Protein AF-A0A2C5YK12-F1 (afdb_monomer)

Structure (mmCIF, N/CA/C/O backbone):
data_AF-A0A2C5YK12-F1
#
_entry.id   AF-A0A2C5YK12-F1
#
loop_
_atom_site.group_PDB
_atom_site.id
_atom_site.type_symbol
_atom_site.label_atom_id
_atom_site.label_alt_id
_atom_site.label_comp_id
_atom_site.label_asym_id
_atom_site.label_entity_id
_atom_site.label_seq_id
_atom_site.pdbx_PDB_ins_code
_atom_site.Cartn_x
_atom_site.Cartn_y
_atom_site.Cartn_z
_atom_site.occupancy
_atom_site.B_iso_or_equiv
_atom_site.auth_seq_id
_atom_site.auth_comp_id
_atom_site.auth_asym_id
_atom_site.auth_atom_id
_atom_site.pdbx_PDB_model_num
ATOM 1 N N . MET A 1 1 ? -51.247 55.488 22.773 1.00 43.22 1 MET A N 1
ATOM 2 C CA . MET A 1 1 ? -51.078 56.564 21.770 1.00 43.22 1 MET A CA 1
ATOM 3 C C . MET A 1 1 ? -49.721 56.403 21.094 1.00 43.22 1 MET A C 1
ATOM 5 O O . MET A 1 1 ? -48.811 55.943 21.766 1.00 43.22 1 MET A O 1
ATOM 9 N N . ALA A 1 2 ? -49.633 56.819 19.821 1.00 44.84 2 ALA A N 1
ATOM 10 C CA . ALA A 1 2 ? -48.525 56.713 18.848 1.00 44.84 2 ALA A CA 1
ATOM 11 C C . ALA A 1 2 ? -48.514 55.387 18.037 1.00 44.84 2 ALA A C 1
ATOM 13 O O . ALA A 1 2 ? -48.235 54.339 18.596 1.00 44.84 2 ALA A O 1
ATOM 14 N N . SER A 1 3 ? -49.043 55.342 16.795 1.00 43.84 3 SER A N 1
ATOM 15 C CA . SER A 1 3 ? -48.523 55.904 15.511 1.00 43.84 3 SER A CA 1
ATOM 16 C C . SER A 1 3 ? -47.600 54.867 14.832 1.00 43.84 3 SER A C 1
ATOM 18 O O . SER A 1 3 ? -46.671 54.416 15.481 1.00 43.84 3 SER A O 1
ATOM 20 N N . ARG A 1 4 ? -47.755 54.382 13.587 1.00 50.97 4 ARG A N 1
ATOM 21 C CA . ARG A 1 4 ? -48.369 54.878 12.337 1.00 50.97 4 ARG A CA 1
ATOM 22 C C . ARG A 1 4 ? -48.597 53.703 11.354 1.00 50.97 4 ARG A C 1
ATOM 24 O O . ARG A 1 4 ? -47.887 52.704 11.408 1.00 50.97 4 ARG A O 1
ATOM 31 N N . ASN A 1 5 ? -49.539 53.889 10.427 1.00 52.22 5 ASN A N 1
ATOM 32 C CA . ASN A 1 5 ? -49.853 53.037 9.268 1.00 52.22 5 ASN A CA 1
ATOM 33 C C . ASN A 1 5 ? -48.687 52.889 8.276 1.00 52.22 5 ASN A C 1
ATOM 35 O O . ASN A 1 5 ? -48.066 53.902 7.961 1.00 52.22 5 ASN A O 1
ATOM 39 N N . VAL A 1 6 ? -48.518 51.709 7.656 1.00 55.62 6 VAL A N 1
ATOM 40 C CA . VAL A 1 6 ? -47.926 51.579 6.307 1.00 55.62 6 VAL A CA 1
ATOM 41 C C . VAL A 1 6 ? -48.605 50.448 5.519 1.00 55.62 6 VAL A C 1
ATOM 43 O O . VAL A 1 6 ? -48.819 49.344 6.013 1.00 55.62 6 VAL A O 1
ATOM 46 N N . SER A 1 7 ? -48.970 50.793 4.288 1.00 49.97 7 SER A N 1
ATOM 47 C CA . SER A 1 7 ? -49.790 50.078 3.314 1.00 49.97 7 SER A CA 1
ATOM 48 C C . SER A 1 7 ? -49.117 48.869 2.648 1.00 49.97 7 SER A C 1
ATOM 50 O O . SER A 1 7 ? -47.904 48.814 2.473 1.00 49.97 7 SER A O 1
ATOM 52 N N . LYS A 1 8 ? -49.955 47.929 2.189 1.00 47.56 8 LYS A N 1
ATOM 53 C CA . LYS A 1 8 ? -49.627 46.847 1.244 1.00 47.56 8 LYS A CA 1
ATOM 54 C C . LYS A 1 8 ? -49.265 47.405 -0.139 1.00 47.56 8 LYS A C 1
ATOM 56 O O . LYS A 1 8 ? -50.126 48.045 -0.730 1.00 47.56 8 LYS A O 1
ATOM 61 N N . THR A 1 9 ? -48.125 47.002 -0.711 1.00 54.22 9 THR A N 1
ATOM 62 C CA . THR A 1 9 ? -47.933 46.872 -2.174 1.00 54.22 9 THR A CA 1
ATOM 63 C C . THR A 1 9 ? -46.837 45.851 -2.541 1.00 54.22 9 THR A C 1
ATOM 65 O O . THR A 1 9 ? -45.666 46.059 -2.259 1.00 54.22 9 THR A O 1
ATOM 68 N N . LEU A 1 10 ? -47.274 44.766 -3.197 1.00 51.34 10 LEU A N 1
ATOM 69 C CA . LEU A 1 10 ? -46.747 44.147 -4.433 1.00 51.34 10 LEU A CA 1
ATOM 70 C C . LEU A 1 10 ? -45.294 43.599 -4.534 1.00 51.34 10 LEU A C 1
ATOM 72 O O . LEU A 1 10 ? -44.327 44.323 -4.719 1.00 51.34 10 LEU A O 1
ATOM 76 N N . ARG A 1 11 ? -45.225 42.254 -4.554 1.00 48.25 11 ARG A N 1
ATOM 77 C CA . ARG A 1 11 ? -44.498 41.336 -5.476 1.00 48.25 11 ARG A CA 1
ATOM 78 C C . ARG A 1 11 ? -43.393 41.902 -6.403 1.00 48.25 11 ARG A C 1
ATOM 80 O O . ARG A 1 11 ? -43.715 42.600 -7.356 1.00 48.25 11 ARG A O 1
ATOM 87 N N . ALA A 1 12 ? -42.170 41.359 -6.271 1.00 51.56 12 ALA A N 1
ATOM 88 C CA . ALA A 1 12 ? -41.334 40.787 -7.354 1.00 51.56 12 ALA A CA 1
ATOM 89 C C . ALA A 1 12 ? -40.064 40.099 -6.776 1.00 51.56 12 ALA A C 1
ATOM 91 O O . ALA A 1 12 ? -39.473 40.643 -5.843 1.00 51.56 12 ALA A O 1
ATOM 92 N N . PRO A 1 13 ? -39.608 38.933 -7.289 1.00 56.03 13 PRO A N 1
ATOM 93 C CA . PRO A 1 13 ? -38.337 38.333 -6.883 1.00 56.03 13 PRO A CA 1
ATOM 94 C C . PRO A 1 13 ? -37.159 38.897 -7.693 1.00 56.03 13 PRO A C 1
ATOM 96 O O . PRO A 1 13 ? -37.168 38.906 -8.923 1.00 56.03 13 PRO A O 1
ATOM 99 N N . LEU A 1 14 ? -36.112 39.323 -6.987 1.00 48.66 14 LEU A N 1
ATOM 100 C CA . LEU A 1 14 ? -34.830 39.747 -7.548 1.00 48.66 14 LEU A CA 1
ATOM 101 C C . LEU A 1 14 ? -33.996 38.492 -7.861 1.00 48.66 14 LEU A C 1
ATOM 103 O O . LEU A 1 14 ? -33.283 37.964 -7.009 1.00 48.66 14 LEU A O 1
ATOM 107 N N . ALA A 1 15 ? -34.134 37.967 -9.079 1.00 48.66 15 ALA A N 1
ATOM 108 C CA . ALA A 1 15 ? -33.292 36.887 -9.576 1.00 48.66 15 ALA A CA 1
ATOM 109 C C . ALA A 1 15 ? -31.905 37.442 -9.930 1.00 48.66 15 ALA A C 1
ATOM 111 O O . ALA A 1 15 ? -31.738 38.232 -10.859 1.00 48.66 15 ALA A O 1
ATOM 112 N N . ARG A 1 16 ? -30.901 37.018 -9.162 1.00 52.81 16 ARG A N 1
ATOM 113 C CA . ARG A 1 16 ? -29.483 37.280 -9.404 1.00 52.81 16 ARG A CA 1
ATOM 114 C C . ARG A 1 16 ? -29.069 36.564 -10.693 1.00 52.81 16 ARG A C 1
ATOM 116 O O . ARG A 1 16 ? -29.010 35.338 -10.727 1.00 52.81 16 ARG A O 1
ATOM 123 N N . GLN A 1 17 ? -28.831 37.329 -11.755 1.00 54.53 17 GLN A N 1
ATOM 124 C CA . GLN A 1 17 ? -28.374 36.825 -13.050 1.00 54.53 17 GLN A CA 1
ATOM 125 C C . GLN A 1 17 ? -27.029 36.096 -12.899 1.00 54.53 17 GLN A C 1
ATOM 127 O O . GLN A 1 17 ? -26.010 36.704 -12.578 1.00 54.53 17 GLN A O 1
ATOM 132 N N . LEU A 1 18 ? -27.036 34.784 -13.139 1.00 50.03 18 LEU A N 1
ATOM 133 C CA . LEU A 1 18 ? -25.837 33.982 -13.364 1.00 50.03 18 LEU A CA 1
ATOM 134 C C . LEU A 1 18 ? -25.450 34.123 -14.839 1.00 50.03 18 LEU A C 1
ATOM 136 O O . LEU A 1 18 ? -26.189 33.698 -15.724 1.00 50.03 18 LEU A O 1
ATOM 140 N N . ALA A 1 19 ? -24.303 34.741 -15.106 1.00 53.53 19 ALA A N 1
ATOM 141 C CA . ALA A 1 19 ? -23.729 34.805 -16.442 1.00 53.53 19 ALA A CA 1
ATOM 142 C C . ALA A 1 19 ? -23.231 33.412 -16.865 1.00 53.53 19 ALA A C 1
ATOM 144 O O . ALA A 1 19 ? -22.367 32.830 -16.212 1.00 53.53 19 ALA A O 1
ATOM 145 N N . SER A 1 20 ? -23.769 32.874 -17.959 1.00 60.22 20 SER A N 1
ATOM 146 C CA . SER A 1 20 ? -23.240 31.684 -18.639 1.00 60.22 20 SER A CA 1
ATOM 147 C C . SER A 1 20 ? -22.263 32.122 -19.741 1.00 60.22 20 SER A C 1
ATOM 149 O O . SER A 1 20 ? -22.567 33.087 -20.449 1.00 60.22 20 SER A O 1
ATOM 151 N N . PRO A 1 21 ? -21.110 31.457 -19.947 1.00 52.97 21 PRO A N 1
ATOM 152 C CA . PRO A 1 21 ? -20.238 31.785 -21.067 1.00 52.97 21 PRO A CA 1
ATOM 153 C C . PRO A 1 21 ? -20.897 31.401 -22.399 1.00 52.97 21 PRO A C 1
ATOM 155 O O . PRO A 1 21 ? -21.501 30.341 -22.560 1.00 52.97 21 PRO A O 1
ATOM 158 N N . ARG A 1 22 ? -20.782 32.320 -23.356 1.00 51.97 22 ARG A N 1
ATOM 159 C CA . ARG A 1 22 ? -21.379 32.283 -24.692 1.00 51.97 22 ARG A CA 1
ATOM 160 C C . ARG A 1 22 ? -20.739 31.171 -25.531 1.00 51.97 22 ARG A C 1
ATOM 162 O O . ARG A 1 22 ? -19.568 31.262 -25.889 1.00 51.97 22 ARG A O 1
ATOM 169 N N . VAL A 1 23 ? -21.515 30.146 -25.877 1.00 59.38 23 VAL A N 1
ATOM 170 C CA . VAL A 1 23 ? -21.134 29.125 -26.865 1.00 59.38 23 VAL A CA 1
ATOM 171 C C . VAL A 1 23 ? -21.017 29.802 -28.234 1.00 59.38 23 VAL A C 1
ATOM 173 O O . VAL A 1 23 ? -22.008 30.271 -28.792 1.00 59.38 23 VAL A O 1
ATOM 176 N N . GLN A 1 24 ? -19.801 29.896 -28.774 1.00 56.75 24 GLN A N 1
ATOM 177 C CA . GLN A 1 24 ? -19.580 30.338 -30.151 1.00 56.75 24 GLN A CA 1
ATOM 178 C C . GLN A 1 24 ? -20.059 29.241 -31.110 1.00 56.75 24 GLN A C 1
ATOM 180 O O . GLN A 1 24 ? -19.365 28.251 -31.335 1.00 56.75 24 GLN A O 1
ATOM 185 N N . GLN A 1 25 ? -21.242 29.420 -31.700 1.00 54.22 25 GLN A N 1
ATOM 186 C CA . GLN A 1 25 ? -21.649 28.662 -32.881 1.00 54.22 25 GLN A CA 1
ATOM 187 C C . GLN A 1 25 ? -20.740 29.061 -34.049 1.00 54.22 25 GLN A C 1
ATOM 189 O O . GLN A 1 25 ? -20.899 30.127 -34.643 1.00 54.22 25 GLN A O 1
ATOM 194 N N . ARG A 1 26 ? -19.751 28.220 -34.366 1.00 58.06 26 ARG A N 1
ATOM 195 C CA . ARG A 1 26 ? -18.984 28.344 -35.606 1.00 58.06 26 ARG A CA 1
ATOM 196 C C . ARG A 1 26 ? -19.870 27.886 -36.760 1.00 58.06 26 ARG A C 1
ATOM 198 O O . ARG A 1 26 ? -20.178 26.705 -36.889 1.00 58.06 26 ARG A O 1
ATOM 205 N N . SER A 1 27 ? -20.307 28.845 -37.564 1.00 55.78 27 SER A N 1
ATOM 206 C CA . SER A 1 27 ? -21.020 28.629 -38.815 1.00 55.78 27 SER A CA 1
ATOM 207 C C . SER A 1 27 ? -20.163 27.803 -39.779 1.00 55.78 27 SER A C 1
ATOM 209 O O . SER A 1 27 ? -19.049 28.185 -40.135 1.00 55.78 27 SER A O 1
ATOM 211 N N . TYR A 1 28 ? -20.694 26.665 -40.225 1.00 59.81 28 TYR A N 1
ATOM 212 C CA . TYR A 1 28 ? -20.162 25.938 -41.375 1.00 59.81 28 TYR A CA 1
ATOM 213 C C . TYR A 1 28 ? -20.552 26.703 -42.646 1.00 59.81 28 TYR A C 1
ATOM 215 O O . TYR A 1 28 ? -21.605 26.464 -43.229 1.00 59.81 28 TYR A O 1
ATOM 223 N N . MET A 1 29 ? -19.721 27.659 -43.062 1.00 52.00 29 MET A N 1
ATOM 224 C CA . MET A 1 29 ? -19.796 28.231 -44.407 1.00 52.00 29 MET A CA 1
ATOM 225 C C . MET A 1 29 ? -18.939 27.382 -45.341 1.00 52.00 29 MET A C 1
ATOM 227 O O . MET A 1 29 ? -17.716 27.320 -45.224 1.00 52.00 29 MET A O 1
ATOM 231 N N . ALA A 1 30 ? -19.618 26.683 -46.245 1.00 57.28 30 ALA A N 1
ATOM 232 C CA . ALA A 1 30 ? -19.023 25.898 -47.309 1.00 57.28 30 ALA A CA 1
ATOM 233 C C . ALA A 1 30 ? -18.309 26.812 -48.320 1.00 57.28 30 ALA A C 1
ATOM 235 O O . ALA A 1 30 ? -18.962 27.521 -49.080 1.00 57.28 30 ALA A O 1
ATOM 236 N N . CYS A 1 31 ? -16.980 26.738 -48.396 1.00 58.44 31 CYS A N 1
ATOM 237 C CA . CYS A 1 31 ? -16.236 27.218 -49.561 1.00 58.44 31 CYS A CA 1
ATOM 238 C C . CYS A 1 31 ? -16.043 26.058 -50.542 1.00 58.44 31 CYS A C 1
ATOM 240 O O . CYS A 1 31 ? -1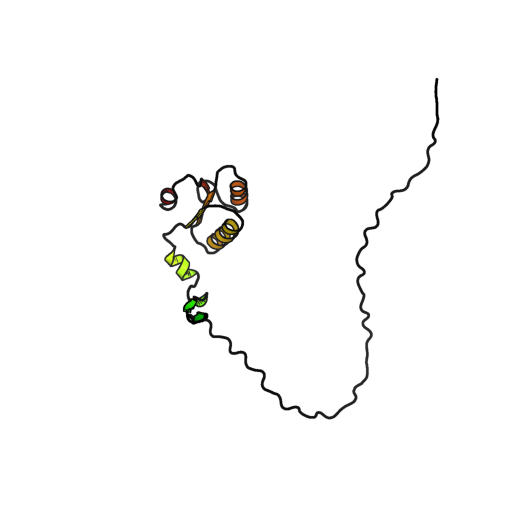5.062 25.318 -50.485 1.00 58.44 31 CYS A O 1
ATOM 242 N N . ARG A 1 32 ? -17.017 25.897 -51.445 1.00 55.12 32 ARG A N 1
ATOM 243 C CA . ARG A 1 32 ? -16.834 25.187 -52.716 1.00 55.12 32 ARG A CA 1
ATOM 244 C C . ARG A 1 32 ? -16.076 26.112 -53.677 1.00 55.12 32 ARG A C 1
ATOM 246 O O . ARG A 1 32 ? -16.412 27.284 -53.781 1.00 55.12 32 ARG A O 1
ATOM 253 N N . ASN A 1 33 ? -15.137 25.522 -54.415 1.00 54.47 33 ASN A N 1
ATOM 254 C CA . ASN A 1 33 ? -14.440 26.036 -55.604 1.00 54.47 33 ASN A CA 1
ATOM 255 C C . ASN A 1 33 ? -13.212 26.937 -55.396 1.00 54.47 33 ASN A C 1
ATOM 257 O O . ASN A 1 33 ? -13.295 28.157 -55.466 1.00 54.47 33 ASN A O 1
ATOM 261 N N . ALA A 1 34 ? -12.040 26.296 -55.340 1.00 54.53 34 ALA A N 1
ATOM 262 C CA . ALA A 1 34 ? -10.832 26.787 -56.009 1.00 54.53 34 ALA A CA 1
ATOM 263 C C . ALA A 1 34 ? -9.855 25.624 -56.277 1.00 54.53 34 ALA A C 1
ATOM 265 O O . ALA A 1 34 ? -8.788 25.531 -55.678 1.00 54.53 34 ALA A O 1
ATOM 266 N N . LEU A 1 35 ? -10.217 24.715 -57.189 1.00 54.91 35 LEU A N 1
ATOM 267 C CA . LEU A 1 35 ? -9.230 23.848 -57.835 1.00 54.91 35 LEU A CA 1
ATOM 268 C C . LEU A 1 35 ? -8.498 24.679 -58.897 1.00 54.91 35 LEU A C 1
ATOM 270 O O . LEU A 1 35 ? -8.941 24.769 -60.039 1.00 54.91 35 LEU A O 1
ATOM 274 N N . ARG A 1 36 ? -7.380 25.309 -58.524 1.00 48.38 36 ARG A N 1
ATOM 275 C CA . ARG A 1 36 ? -6.339 25.684 -59.489 1.00 48.38 36 ARG A CA 1
ATOM 276 C C . ARG A 1 36 ? -5.255 24.620 -59.420 1.00 48.38 36 ARG A C 1
ATOM 278 O O . ARG A 1 36 ? -4.539 24.523 -58.430 1.00 48.38 36 ARG A O 1
ATOM 285 N N . ALA A 1 37 ? -5.178 23.813 -60.472 1.00 55.44 37 ALA A N 1
ATOM 286 C CA . ALA A 1 37 ? -4.104 22.860 -60.679 1.00 55.44 37 ALA A CA 1
ATOM 287 C C . ALA A 1 37 ? -2.773 23.618 -60.798 1.00 55.44 37 ALA A C 1
ATOM 289 O O . ALA A 1 37 ? -2.498 24.247 -61.817 1.00 55.44 37 ALA A O 1
ATOM 290 N N . THR A 1 38 ? -1.953 23.572 -59.751 1.00 50.38 38 THR A N 1
ATOM 291 C CA . THR A 1 38 ? -0.525 23.874 -59.855 1.00 50.38 38 THR A CA 1
ATOM 292 C C . THR A 1 38 ? 0.216 22.550 -59.897 1.00 50.38 38 THR A C 1
ATOM 294 O O . THR A 1 38 ? 0.061 21.724 -58.997 1.00 50.38 38 THR A O 1
ATOM 297 N N . ALA A 1 39 ? 0.970 22.343 -60.974 1.00 53.62 39 ALA A N 1
ATOM 298 C CA . ALA A 1 39 ? 1.764 21.153 -61.226 1.00 53.62 39 ALA A CA 1
ATOM 299 C C . ALA A 1 39 ? 2.593 20.750 -59.994 1.00 53.62 39 ALA A C 1
ATOM 301 O O . ALA A 1 39 ? 3.247 21.581 -59.362 1.00 53.62 39 ALA A O 1
ATOM 302 N N . ALA A 1 40 ? 2.540 19.464 -59.653 1.00 52.38 40 ALA A N 1
ATOM 303 C CA . ALA A 1 40 ? 3.279 18.882 -58.547 1.00 52.38 40 ALA A CA 1
ATOM 304 C C . ALA A 1 40 ? 4.787 18.927 -58.836 1.00 52.38 40 ALA A C 1
ATOM 306 O O . ALA A 1 40 ? 5.311 18.107 -59.585 1.00 52.38 40 ALA A O 1
ATOM 307 N N . VAL A 1 41 ? 5.500 19.864 -58.212 1.00 55.06 41 VAL A N 1
ATOM 308 C CA . VAL A 1 41 ? 6.946 19.727 -58.014 1.00 55.06 41 VAL A CA 1
ATOM 309 C C . VAL A 1 41 ? 7.136 18.779 -56.835 1.00 55.06 41 VAL A C 1
ATOM 311 O O . VAL A 1 41 ? 6.852 19.129 -55.687 1.00 55.06 41 VAL A O 1
ATOM 314 N N . ALA A 1 42 ? 7.568 17.554 -57.130 1.00 59.88 42 ALA A N 1
ATOM 315 C CA . ALA A 1 42 ? 7.934 16.568 -56.126 1.00 59.88 42 ALA A CA 1
ATOM 316 C C . ALA A 1 42 ? 9.064 17.130 -55.248 1.00 59.88 42 ALA A C 1
ATOM 318 O O . ALA A 1 42 ? 10.177 17.371 -55.713 1.00 59.88 42 ALA A O 1
ATOM 319 N N . ARG A 1 43 ? 8.768 17.365 -53.968 1.00 60.31 43 ARG A N 1
ATOM 320 C CA . ARG A 1 43 ? 9.791 17.648 -52.957 1.00 60.31 43 ARG A CA 1
ATOM 321 C C . ARG A 1 43 ? 10.445 16.324 -52.553 1.00 60.31 43 ARG A C 1
ATOM 323 O O . ARG A 1 43 ? 9.705 15.362 -52.338 1.00 60.31 43 ARG A O 1
ATOM 330 N N . PRO A 1 44 ? 11.780 16.245 -52.417 1.00 54.94 44 PRO A N 1
ATOM 331 C CA . PRO A 1 44 ? 12.412 15.044 -51.893 1.00 54.94 44 PRO A CA 1
ATOM 332 C C . PRO A 1 44 ? 11.903 14.818 -50.467 1.00 54.94 44 PRO A C 1
ATOM 334 O O . PRO A 1 44 ? 12.025 15.687 -49.602 1.00 54.94 44 PRO A O 1
ATOM 337 N N . ALA A 1 45 ? 11.265 13.670 -50.244 1.00 62.56 45 ALA A N 1
ATOM 338 C CA . ALA A 1 45 ? 10.820 13.260 -48.926 1.00 62.56 45 ALA A CA 1
ATOM 339 C C . ALA A 1 45 ? 12.060 13.001 -48.065 1.00 62.56 45 ALA A C 1
ATOM 341 O O . ALA A 1 45 ? 12.797 12.043 -48.292 1.00 62.56 45 ALA A O 1
ATOM 342 N N . VAL A 1 46 ? 12.306 13.871 -47.088 1.00 63.56 46 VAL A N 1
ATOM 343 C CA . VAL A 1 46 ? 13.273 13.589 -46.026 1.00 63.56 46 VAL A CA 1
ATOM 344 C C . VAL A 1 46 ? 12.685 12.423 -45.225 1.00 63.56 46 VAL A C 1
ATOM 346 O O . VAL A 1 46 ? 11.543 12.550 -44.771 1.00 63.56 46 VAL A O 1
ATOM 349 N N . PRO A 1 47 ? 13.376 11.279 -45.075 1.00 65.38 47 PRO A N 1
ATOM 350 C CA . PRO A 1 47 ? 12.852 10.200 -44.255 1.00 65.38 47 PRO A CA 1
ATOM 351 C C . PRO A 1 47 ? 12.681 10.739 -42.835 1.00 65.38 47 PRO A C 1
ATOM 353 O O . PRO A 1 47 ? 13.637 11.222 -42.226 1.00 65.38 47 PRO A O 1
ATOM 356 N N . ALA A 1 48 ? 11.448 10.701 -42.323 1.00 64.12 48 ALA A N 1
ATOM 357 C CA . ALA A 1 48 ? 11.201 10.982 -40.918 1.00 64.12 48 ALA A CA 1
ATOM 358 C C . ALA A 1 48 ? 12.115 10.062 -40.094 1.00 64.12 48 ALA A C 1
ATOM 360 O O . ALA A 1 48 ? 12.215 8.874 -40.427 1.00 64.12 48 ALA A O 1
ATOM 361 N N . PRO A 1 49 ? 12.806 10.564 -39.054 1.00 60.81 49 PRO A N 1
ATOM 362 C CA . PRO A 1 49 ? 13.602 9.697 -38.209 1.00 60.81 49 PRO A CA 1
ATOM 363 C C . PRO A 1 49 ? 12.659 8.645 -37.635 1.00 60.81 49 PRO A C 1
ATOM 365 O O . PRO A 1 49 ? 11.726 8.968 -36.897 1.00 60.81 49 PRO A O 1
ATOM 368 N N . VAL A 1 50 ? 12.882 7.387 -38.018 1.00 58.78 50 VAL A N 1
ATOM 369 C CA . VAL A 1 50 ? 12.250 6.238 -37.382 1.00 58.78 50 VAL A CA 1
ATOM 370 C C . VAL A 1 50 ? 12.624 6.356 -35.916 1.00 58.78 50 VAL A C 1
ATOM 372 O O . VAL A 1 50 ? 13.786 6.160 -35.551 1.00 58.78 50 VAL A O 1
ATOM 375 N N . GLN A 1 51 ? 11.668 6.767 -35.084 1.00 60.06 51 GLN A N 1
ATOM 376 C CA . GLN A 1 51 ? 11.848 6.750 -33.645 1.00 60.06 51 GLN A CA 1
ATOM 377 C C . GLN A 1 51 ? 12.100 5.289 -33.294 1.00 60.06 51 GLN A C 1
ATOM 379 O O . GLN A 1 51 ? 11.175 4.479 -33.305 1.00 60.06 51 GLN A O 1
ATOM 384 N N . LYS A 1 52 ? 13.373 4.930 -33.084 1.00 55.47 52 LYS A N 1
ATOM 385 C CA . LYS A 1 52 ? 13.746 3.614 -32.580 1.00 55.47 52 LYS A CA 1
ATOM 386 C C . LYS A 1 52 ? 12.945 3.438 -31.304 1.00 55.47 52 LYS A C 1
ATOM 388 O O . LYS A 1 52 ? 13.190 4.153 -30.331 1.00 55.47 52 LYS A O 1
ATOM 393 N N . LEU A 1 53 ? 11.960 2.544 -31.344 1.00 62.69 53 LEU A N 1
ATOM 394 C CA . LEU A 1 53 ? 11.232 2.113 -30.168 1.00 62.69 53 LEU A CA 1
ATOM 395 C C . LEU A 1 53 ? 12.305 1.591 -29.218 1.00 62.69 53 LEU A C 1
ATOM 397 O O . LEU A 1 53 ? 12.898 0.546 -29.469 1.00 62.69 53 LEU A O 1
ATOM 401 N N . GLN A 1 54 ? 12.662 2.406 -28.228 1.00 60.47 54 GLN A N 1
ATOM 402 C CA . GLN A 1 54 ? 13.708 2.086 -27.273 1.00 60.47 54 GLN A CA 1
ATOM 403 C C . GLN A 1 54 ? 13.354 0.730 -26.674 1.00 60.47 54 GLN A C 1
ATOM 405 O O . GLN A 1 54 ? 12.337 0.623 -25.990 1.00 60.47 54 GLN A O 1
ATOM 410 N N . THR A 1 55 ? 14.145 -0.302 -26.972 1.00 49.97 55 THR A N 1
ATOM 411 C CA . THR A 1 55 ? 13.925 -1.630 -26.408 1.00 49.97 55 THR A CA 1
ATOM 412 C C . THR A 1 55 ? 14.005 -1.479 -24.897 1.00 49.97 55 THR A C 1
ATOM 414 O O . THR A 1 55 ? 14.960 -0.908 -24.365 1.00 49.97 55 THR A O 1
ATOM 417 N N . ARG A 1 56 ? 12.900 -1.841 -24.262 1.00 47.22 56 ARG A N 1
ATOM 418 C CA . ARG A 1 56 ? 12.569 -1.632 -22.862 1.00 47.22 56 ARG A CA 1
ATOM 419 C C . ARG A 1 56 ? 13.133 -2.803 -22.065 1.00 47.22 56 ARG A C 1
ATOM 421 O O . ARG A 1 56 ? 12.609 -3.906 -22.165 1.00 47.22 56 ARG A O 1
ATOM 428 N N . GLY A 1 57 ? 14.269 -2.599 -21.420 1.00 58.62 57 GLY A N 1
ATOM 429 C CA . GLY A 1 57 ? 15.018 -3.619 -20.691 1.00 58.62 57 GLY A CA 1
ATOM 430 C C . GLY A 1 57 ? 16.108 -2.959 -19.857 1.00 58.62 57 GLY A C 1
ATOM 431 O O . GLY A 1 57 ? 16.464 -1.816 -20.147 1.00 58.62 57 GLY A O 1
ATOM 432 N N . LEU A 1 58 ? 16.597 -3.676 -18.839 1.00 53.09 58 LEU A N 1
ATOM 433 C CA . LEU A 1 58 ? 17.546 -3.206 -17.825 1.00 53.09 58 LEU A CA 1
ATOM 434 C C . LEU A 1 58 ? 18.655 -2.326 -18.424 1.00 53.09 58 LEU A C 1
ATOM 436 O O . LEU A 1 58 ? 19.565 -2.804 -19.106 1.00 53.09 58 LEU A O 1
ATOM 440 N N . LYS A 1 59 ? 18.556 -1.018 -18.195 1.00 65.19 59 LYS A N 1
ATOM 441 C CA . LYS A 1 59 ? 19.543 -0.041 -18.652 1.00 65.19 59 LYS A CA 1
ATOM 442 C C . LYS A 1 59 ? 20.256 0.473 -17.425 1.00 65.19 59 LYS A C 1
ATOM 444 O O . LYS A 1 59 ? 19.662 1.172 -16.610 1.00 65.19 59 LYS A O 1
ATOM 449 N N . THR A 1 60 ? 21.535 0.143 -17.321 1.00 66.88 60 THR A N 1
ATOM 450 C CA . THR A 1 60 ? 22.440 0.886 -16.457 1.00 66.88 60 THR A CA 1
ATOM 451 C C . THR A 1 60 ? 22.596 2.273 -17.081 1.00 66.88 60 THR A C 1
ATOM 453 O O . THR A 1 60 ? 23.286 2.429 -18.094 1.00 66.88 60 THR A O 1
ATOM 456 N N . ILE A 1 61 ? 21.861 3.257 -16.567 1.00 76.69 61 ILE A N 1
ATOM 457 C CA . ILE A 1 61 ? 21.896 4.633 -17.070 1.00 76.69 61 ILE A CA 1
ATOM 458 C C . ILE A 1 61 ? 22.984 5.372 -16.298 1.00 76.69 61 ILE A C 1
ATOM 460 O O . ILE A 1 61 ? 23.067 5.274 -15.078 1.00 76.69 61 ILE A O 1
ATOM 464 N N . ASP A 1 62 ? 23.841 6.082 -17.025 1.00 76.31 62 ASP A N 1
ATOM 465 C CA . ASP A 1 62 ? 24.875 6.918 -16.427 1.00 76.31 62 ASP A CA 1
ATOM 466 C C . ASP A 1 62 ? 24.325 8.337 -16.228 1.00 76.31 62 ASP A C 1
ATOM 468 O O . ASP A 1 62 ? 24.077 9.065 -17.197 1.00 76.31 62 ASP A O 1
A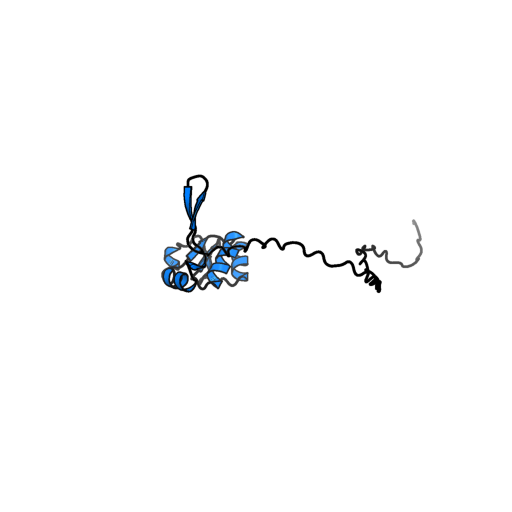TOM 472 N N . PHE A 1 63 ? 24.103 8.721 -14.972 1.00 75.56 63 PHE A N 1
ATOM 473 C CA . PHE A 1 63 ? 23.754 10.084 -14.594 1.00 75.56 63 PHE A CA 1
ATOM 474 C C . PHE A 1 63 ? 25.011 10.793 -14.090 1.00 75.56 63 PHE A C 1
ATOM 476 O O . PHE A 1 63 ? 25.410 10.655 -12.936 1.00 75.56 63 PHE A O 1
ATOM 483 N N . ALA A 1 64 ? 25.636 11.577 -14.973 1.00 76.44 64 ALA A N 1
ATOM 484 C CA . ALA A 1 64 ? 26.781 12.432 -14.646 1.00 76.44 64 ALA A CA 1
ATOM 485 C C . ALA A 1 64 ? 27.981 11.698 -13.994 1.00 76.44 64 ALA A C 1
ATOM 487 O O . ALA A 1 64 ? 28.680 12.272 -13.161 1.00 76.44 64 ALA A O 1
ATOM 488 N N . GLY A 1 65 ? 28.244 10.449 -14.394 1.00 78.06 65 GLY A N 1
ATOM 489 C CA . GLY A 1 65 ? 29.357 9.616 -13.928 1.00 78.06 65 GLY A CA 1
ATOM 490 C C . GLY A 1 65 ? 28.956 8.521 -12.934 1.00 78.06 65 GLY A C 1
ATOM 491 O O . GLY A 1 65 ? 29.810 7.716 -12.555 1.00 78.06 65 GLY A O 1
ATOM 492 N N . VAL A 1 66 ? 27.688 8.468 -12.507 1.00 73.88 66 VAL A N 1
ATOM 493 C CA . VAL A 1 66 ? 27.153 7.420 -11.628 1.00 73.88 66 VAL A CA 1
ATOM 494 C C . VAL A 1 66 ? 26.259 6.487 -12.435 1.00 73.88 66 VAL A C 1
ATOM 496 O O . VAL A 1 66 ? 25.238 6.891 -12.986 1.00 73.88 66 VAL A O 1
ATOM 499 N N . LYS A 1 67 ? 26.656 5.215 -12.486 1.00 80.81 67 LYS A N 1
ATOM 500 C CA . LYS A 1 67 ? 25.900 4.140 -13.127 1.00 80.81 67 LYS A CA 1
ATOM 501 C C . LYS A 1 67 ? 24.804 3.650 -12.186 1.00 80.81 67 LYS A C 1
ATOM 503 O O . LYS A 1 67 ? 25.112 3.091 -11.136 1.00 80.81 67 LYS A O 1
ATOM 508 N N . GLU A 1 68 ? 23.551 3.847 -12.576 1.00 78.81 68 GLU A N 1
ATOM 509 C CA . GLU A 1 68 ? 22.375 3.389 -11.836 1.00 78.81 68 GLU A CA 1
ATOM 510 C C . GLU A 1 68 ? 21.667 2.265 -12.587 1.00 78.81 68 GLU A C 1
ATOM 512 O O . GLU A 1 68 ? 21.418 2.373 -13.789 1.00 78.81 68 GLU A O 1
ATOM 517 N N . ASP A 1 69 ? 21.305 1.201 -11.874 1.00 80.56 69 ASP A N 1
ATOM 518 C CA . ASP A 1 69 ? 20.542 0.092 -12.441 1.00 80.56 69 ASP A CA 1
ATOM 519 C C . ASP A 1 69 ? 19.045 0.410 -12.417 1.00 80.56 69 ASP A C 1
ATOM 521 O O . ASP A 1 69 ? 18.408 0.451 -11.360 1.00 80.56 69 ASP A O 1
ATOM 525 N N . VAL A 1 70 ? 18.469 0.631 -13.600 1.00 80.25 70 VAL A N 1
ATOM 526 C CA . VAL A 1 70 ? 17.041 0.918 -13.756 1.00 80.25 70 VAL A CA 1
ATOM 527 C C . VAL A 1 70 ? 16.302 -0.351 -14.162 1.00 80.25 70 VAL A C 1
ATOM 529 O O . VAL A 1 70 ? 16.459 -0.843 -15.280 1.00 80.25 70 VAL A O 1
ATOM 532 N N . TYR A 1 71 ? 15.464 -0.847 -13.253 1.00 77.94 71 TYR A N 1
ATOM 533 C CA . TYR A 1 71 ? 14.561 -1.970 -13.498 1.00 77.94 71 TYR A CA 1
ATOM 534 C C . TYR A 1 71 ? 13.295 -1.502 -14.202 1.00 77.94 71 TYR A C 1
ATOM 536 O O . TYR A 1 71 ? 12.614 -0.575 -13.752 1.00 77.94 71 TYR A O 1
ATOM 544 N N . GLU A 1 72 ? 12.946 -2.170 -15.293 1.00 80.56 72 GLU A N 1
ATOM 545 C CA . GLU A 1 72 ? 11.699 -1.915 -15.988 1.00 80.56 72 GLU A CA 1
ATOM 546 C C . GLU A 1 72 ? 10.596 -2.863 -15.511 1.00 80.56 72 GLU A C 1
ATOM 548 O O . GLU A 1 72 ? 10.835 -3.931 -14.946 1.00 80.56 72 GLU A O 1
ATOM 553 N N . ARG A 1 73 ? 9.339 -2.504 -15.794 1.00 79.19 73 ARG A N 1
ATOM 554 C CA . ARG A 1 73 ? 8.183 -3.361 -15.476 1.00 79.19 73 ARG A CA 1
ATOM 555 C C . ARG A 1 73 ? 8.287 -4.750 -16.125 1.00 79.19 73 ARG A C 1
ATOM 557 O O . ARG A 1 73 ? 7.720 -5.701 -15.603 1.00 79.19 73 ARG A O 1
ATOM 564 N N . ALA A 1 74 ? 8.991 -4.864 -17.253 1.00 79.19 74 ALA A N 1
ATOM 565 C CA . ALA A 1 74 ? 9.202 -6.137 -17.937 1.00 79.19 74 ALA A CA 1
ATOM 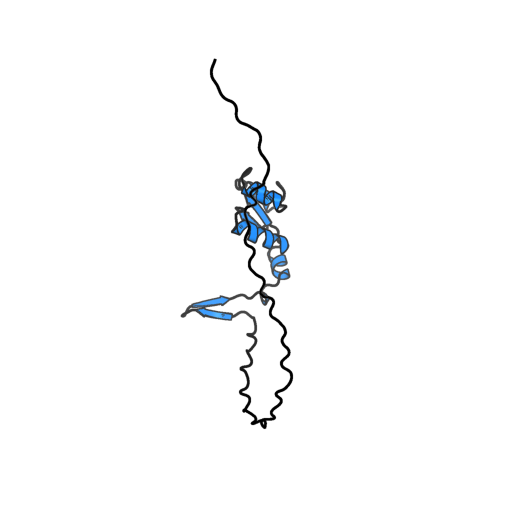566 C C . ALA A 1 74 ? 10.086 -7.111 -17.134 1.00 79.19 74 ALA A C 1
ATOM 568 O O . ALA A 1 74 ? 9.886 -8.318 -17.229 1.00 79.19 74 ALA A O 1
ATOM 569 N N . ASP A 1 75 ? 11.011 -6.604 -16.312 1.00 79.06 75 ASP A N 1
ATOM 570 C CA . ASP A 1 75 ? 11.949 -7.428 -15.536 1.00 79.06 75 ASP A CA 1
ATOM 571 C C . ASP A 1 75 ? 11.291 -8.035 -14.275 1.00 79.06 75 ASP A C 1
ATOM 573 O O . ASP A 1 75 ? 11.743 -9.055 -13.736 1.00 79.06 75 ASP A O 1
ATOM 577 N N . TRP A 1 76 ? 10.196 -7.417 -13.815 1.00 81.31 76 TRP A N 1
ATOM 578 C CA . TRP A 1 76 ? 9.421 -7.802 -12.631 1.00 81.31 76 TRP A CA 1
ATOM 579 C C . TRP A 1 76 ? 7.922 -7.912 -12.945 1.00 81.31 76 TRP A C 1
ATOM 581 O O . TRP A 1 76 ? 7.142 -7.019 -12.598 1.00 81.31 76 TRP A O 1
ATOM 591 N N . PRO A 1 77 ? 7.489 -9.012 -13.589 1.00 86.00 77 PRO A N 1
ATOM 592 C CA . PRO A 1 77 ? 6.071 -9.274 -13.794 1.00 86.00 77 PRO A CA 1
ATOM 593 C C . PRO A 1 77 ? 5.358 -9.527 -12.457 1.00 86.00 77 PRO A C 1
ATOM 595 O O . PRO A 1 77 ? 5.963 -9.982 -11.484 1.00 86.00 77 PRO A O 1
ATOM 598 N N . GLN A 1 78 ? 4.047 -9.273 -12.428 1.00 84.50 78 GLN A N 1
ATOM 599 C CA . GLN A 1 78 ? 3.212 -9.423 -11.229 1.00 84.50 78 GLN A CA 1
ATOM 600 C C . GLN A 1 78 ? 3.315 -10.826 -10.610 1.00 84.50 78 GLN A C 1
ATOM 602 O O . GLN A 1 78 ? 3.417 -10.951 -9.396 1.00 84.50 78 GLN A O 1
ATOM 607 N N . GLU A 1 79 ? 3.360 -11.873 -11.433 1.00 86.81 79 GLU A N 1
ATOM 608 C CA . GLU A 1 79 ? 3.463 -13.267 -10.979 1.00 86.81 79 GLU A CA 1
ATOM 609 C C . GLU A 1 79 ? 4.730 -13.520 -10.153 1.00 86.81 79 GLU A C 1
ATOM 611 O O . GLU A 1 79 ? 4.679 -14.160 -9.106 1.00 86.81 79 GLU A O 1
ATOM 616 N N . LYS A 1 80 ? 5.861 -12.944 -10.578 1.00 87.56 80 LYS A N 1
ATOM 617 C CA . LYS A 1 80 ? 7.135 -13.049 -9.860 1.00 87.56 80 LYS A CA 1
ATOM 618 C C . LYS A 1 80 ? 7.087 -12.310 -8.523 1.00 87.56 80 LYS A C 1
ATOM 620 O O . LYS A 1 80 ? 7.668 -12.781 -7.553 1.00 87.56 80 LYS A O 1
ATOM 625 N N . LEU A 1 81 ? 6.397 -11.169 -8.459 1.00 86.50 81 LEU A N 1
ATOM 626 C CA . LEU A 1 81 ? 6.207 -10.427 -7.208 1.00 86.50 81 LEU A CA 1
ATOM 627 C C . LEU A 1 81 ? 5.336 -11.208 -6.225 1.00 86.50 81 LEU A C 1
ATOM 629 O O . LEU A 1 81 ? 5.675 -11.297 -5.049 1.00 86.50 81 LEU A O 1
ATOM 633 N N . LEU A 1 82 ? 4.245 -11.799 -6.708 1.00 86.94 82 LEU A N 1
ATOM 634 C CA . LEU A 1 82 ? 3.373 -12.631 -5.886 1.00 86.94 82 LEU A CA 1
ATOM 635 C C . LEU A 1 82 ? 4.113 -13.854 -5.345 1.00 86.94 82 LEU A C 1
ATOM 637 O O . LEU A 1 82 ? 4.002 -14.139 -4.159 1.00 86.94 82 LEU A O 1
ATOM 641 N N . ASP A 1 83 ? 4.913 -14.534 -6.169 1.00 88.44 83 ASP A N 1
ATOM 642 C CA . ASP A 1 83 ? 5.704 -15.680 -5.710 1.00 88.44 83 ASP A CA 1
ATOM 643 C C . ASP A 1 83 ? 6.791 -15.279 -4.699 1.00 88.44 83 ASP A C 1
ATOM 645 O O . ASP A 1 83 ? 7.035 -15.999 -3.730 1.00 88.44 83 ASP A O 1
ATOM 649 N N . TYR A 1 84 ? 7.400 -14.104 -4.883 1.00 87.38 84 TYR A N 1
ATOM 650 C CA . TYR A 1 84 ? 8.423 -13.586 -3.977 1.00 87.38 84 TYR A CA 1
ATOM 651 C C . TYR A 1 84 ? 7.850 -13.208 -2.603 1.00 87.38 84 TYR A C 1
ATOM 653 O O . TYR A 1 84 ? 8.434 -13.547 -1.579 1.00 87.38 84 TYR A O 1
ATOM 661 N N . PHE A 1 85 ? 6.689 -12.548 -2.572 1.00 86.44 85 PHE A N 1
ATOM 662 C CA . PHE A 1 85 ? 6.067 -12.040 -1.344 1.00 86.44 85 PHE A CA 1
ATOM 663 C C . PHE A 1 85 ? 4.963 -12.942 -0.773 1.00 86.44 85 PHE A C 1
ATOM 665 O O . PHE A 1 85 ? 4.302 -12.556 0.186 1.00 86.44 85 PHE A O 1
ATOM 672 N N . LYS A 1 86 ? 4.747 -14.149 -1.309 1.00 84.12 86 LYS A N 1
ATOM 673 C CA . LYS A 1 86 ? 3.655 -15.051 -0.882 1.00 84.12 86 LYS A CA 1
ATOM 674 C C . LYS A 1 86 ? 3.627 -15.358 0.618 1.00 84.12 86 LYS A C 1
ATOM 676 O O . LYS A 1 86 ? 2.554 -15.559 1.178 1.00 84.12 86 LYS A O 1
ATOM 681 N N . ASN A 1 87 ? 4.799 -15.405 1.250 1.00 85.31 87 ASN A N 1
ATOM 682 C CA . ASN A 1 87 ? 4.953 -15.737 2.667 1.00 85.31 87 ASN A CA 1
ATOM 683 C C . ASN A 1 87 ? 5.080 -14.496 3.558 1.00 85.31 87 ASN A C 1
ATOM 685 O O . ASN A 1 87 ? 5.094 -14.625 4.781 1.00 85.31 87 ASN A O 1
ATOM 689 N N . ASP A 1 88 ? 5.179 -13.310 2.958 1.00 87.00 88 ASP A N 1
ATOM 690 C CA . ASP A 1 88 ? 5.430 -12.071 3.672 1.00 87.00 88 ASP A CA 1
ATOM 691 C C . ASP A 1 88 ? 4.146 -11.251 3.765 1.00 87.00 88 ASP A C 1
ATOM 693 O O . ASP A 1 88 ? 3.408 -11.066 2.797 1.00 87.00 88 ASP A O 1
ATOM 697 N N . THR A 1 89 ? 3.892 -10.712 4.954 1.00 88.12 89 THR A N 1
ATOM 698 C CA . THR A 1 89 ? 2.809 -9.752 5.165 1.00 88.12 89 THR A CA 1
ATOM 699 C C . THR A 1 89 ? 3.389 -8.349 5.259 1.00 88.12 89 THR A C 1
ATOM 701 O O . THR A 1 89 ? 4.188 -8.043 6.146 1.00 88.12 89 THR A O 1
ATOM 704 N N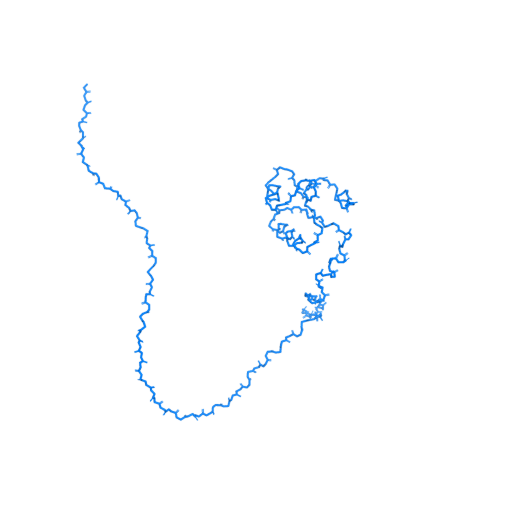 . LEU A 1 90 ? 2.960 -7.468 4.359 1.00 89.50 90 LEU A N 1
ATOM 705 C CA . LEU A 1 90 ? 3.414 -6.086 4.297 1.00 89.50 90 LEU A CA 1
ATOM 706 C C . LEU A 1 90 ? 2.614 -5.225 5.274 1.00 89.50 90 LEU A C 1
ATOM 708 O O . LEU A 1 90 ? 1.405 -5.046 5.134 1.00 89.50 90 LEU A O 1
ATOM 712 N N . ALA A 1 91 ? 3.298 -4.653 6.260 1.00 90.81 91 ALA A N 1
ATOM 713 C CA . ALA A 1 91 ? 2.674 -3.755 7.220 1.00 90.81 91 ALA A CA 1
ATOM 714 C C . ALA A 1 91 ? 2.814 -2.294 6.800 1.00 90.81 91 ALA A C 1
ATOM 716 O O . ALA A 1 91 ? 3.899 -1.713 6.827 1.00 90.81 91 ALA A O 1
ATOM 717 N N . LEU A 1 92 ? 1.686 -1.680 6.465 1.00 91.12 92 LEU A N 1
ATOM 718 C CA . LEU A 1 92 ? 1.589 -0.270 6.142 1.00 91.12 92 LEU A CA 1
ATOM 719 C C . LEU A 1 92 ? 1.245 0.527 7.406 1.00 91.12 92 LEU A C 1
ATOM 721 O O . LEU A 1 92 ? 0.124 0.478 7.918 1.00 91.12 92 LEU A O 1
ATOM 725 N N . ILE A 1 93 ? 2.219 1.272 7.924 1.00 90.31 93 ILE A N 1
ATOM 726 C CA . ILE A 1 93 ? 2.030 2.100 9.116 1.00 90.31 93 ILE A CA 1
ATOM 727 C C . ILE A 1 93 ? 1.613 3.508 8.705 1.00 90.31 93 ILE A C 1
ATOM 729 O O . ILE A 1 93 ? 2.397 4.275 8.153 1.00 90.31 93 ILE A O 1
ATOM 733 N N . GLY A 1 94 ? 0.381 3.873 9.047 1.00 89.44 94 GLY A N 1
ATOM 734 C CA . GLY A 1 94 ? -0.199 5.153 8.662 1.00 89.44 94 GLY A CA 1
ATOM 735 C C . GLY A 1 94 ? -1.015 5.069 7.374 1.00 89.44 94 GLY A C 1
ATOM 736 O O . GLY A 1 94 ? -0.634 4.436 6.398 1.00 89.44 94 GLY A O 1
ATOM 737 N N . TYR A 1 95 ? -2.150 5.764 7.375 1.00 92.56 95 TYR A N 1
ATOM 738 C CA . TYR A 1 95 ? -3.087 5.799 6.255 1.00 92.56 95 TYR A CA 1
ATOM 739 C C . TYR A 1 95 ? -3.433 7.254 5.921 1.00 92.56 95 TYR A C 1
ATOM 741 O O . TYR A 1 95 ? -4.523 7.756 6.196 1.00 92.56 95 TYR A O 1
ATOM 749 N N . GLY A 1 96 ? -2.403 7.973 5.471 1.00 89.25 96 GLY A N 1
ATOM 750 C CA . GLY A 1 96 ? -2.509 9.306 4.870 1.00 89.25 96 GLY A CA 1
ATOM 751 C C . GLY A 1 96 ? -2.560 9.209 3.343 1.00 89.25 96 GLY A C 1
ATOM 752 O O . GLY A 1 96 ? -2.859 8.149 2.811 1.00 89.25 96 GLY A O 1
ATOM 753 N N . SER A 1 97 ? -2.203 10.273 2.623 1.00 88.69 97 SER A N 1
ATOM 754 C CA . SER A 1 97 ? -2.233 10.286 1.148 1.00 88.69 97 SER A CA 1
ATOM 755 C C . SER A 1 97 ? -1.353 9.205 0.505 1.00 88.69 97 SER A C 1
ATOM 757 O O . SER A 1 97 ? -1.808 8.487 -0.382 1.00 88.69 97 SER A O 1
ATOM 759 N N . GLN A 1 98 ? -0.111 9.057 0.974 1.00 89.31 98 GLN A N 1
ATOM 760 C CA . GLN A 1 98 ? 0.820 8.047 0.463 1.00 89.31 98 GLN A CA 1
ATOM 761 C C . GLN A 1 98 ? 0.394 6.631 0.864 1.00 89.31 98 GLN A C 1
ATOM 763 O O . GLN A 1 98 ? 0.329 5.749 0.014 1.00 89.31 98 GLN A O 1
ATOM 768 N N . GLY A 1 99 ? 0.044 6.437 2.140 1.00 89.44 99 GLY A N 1
ATOM 769 C CA . GLY A 1 99 ? -0.369 5.134 2.662 1.00 89.44 99 GLY A CA 1
ATOM 770 C C . GLY A 1 99 ? -1.671 4.618 2.045 1.00 89.44 99 GLY A C 1
ATOM 771 O O . GLY A 1 99 ? -1.775 3.436 1.742 1.00 89.44 99 GLY A O 1
ATOM 772 N N . HIS A 1 100 ? -2.633 5.505 1.787 1.00 91.75 100 HIS A N 1
ATOM 773 C CA . HIS A 1 100 ? -3.883 5.167 1.112 1.00 91.75 100 HIS A CA 1
ATOM 774 C C . HIS A 1 100 ? -3.633 4.669 -0.316 1.00 91.75 100 HIS A C 1
ATOM 776 O O . HIS A 1 100 ? -4.013 3.549 -0.649 1.00 91.75 100 HIS A O 1
ATOM 782 N N . GLY A 1 101 ? -2.912 5.443 -1.135 1.00 93.56 101 GLY A N 1
ATOM 783 C CA . GLY A 1 101 ? -2.620 5.045 -2.515 1.00 93.56 101 GLY A CA 1
ATOM 784 C C . GLY A 1 101 ? -1.761 3.781 -2.605 1.00 93.56 101 GLY A C 1
ATOM 785 O O . GLY A 1 101 ? -2.064 2.880 -3.382 1.00 93.56 101 GLY A O 1
ATOM 786 N N . GLN A 1 102 ? -0.709 3.678 -1.788 1.00 91.56 102 GLN A N 1
ATOM 787 C CA . GLN A 1 102 ? 0.152 2.493 -1.774 1.00 91.56 102 GLN A CA 1
ATOM 788 C C . GLN A 1 102 ? -0.588 1.255 -1.262 1.00 91.56 102 GLN A C 1
ATOM 790 O O . GLN A 1 102 ? -0.495 0.202 -1.883 1.00 91.56 102 GLN A O 1
ATOM 795 N N . GLY A 1 103 ? -1.350 1.377 -0.172 1.00 92.50 103 GLY A N 1
ATOM 796 C CA . GLY A 1 103 ? -2.089 0.261 0.415 1.00 92.50 103 GLY A CA 1
ATOM 797 C C . GLY A 1 103 ? -3.127 -0.324 -0.540 1.00 92.50 103 GLY A C 1
ATOM 798 O O . GLY A 1 103 ? -3.202 -1.543 -0.681 1.00 92.50 103 GLY A O 1
ATOM 799 N N . LEU A 1 104 ? -3.881 0.533 -1.236 1.00 92.62 104 LEU A N 1
ATOM 800 C CA . LEU A 1 104 ? -4.850 0.097 -2.244 1.00 92.62 104 LEU A CA 1
ATOM 801 C C . LEU A 1 104 ? -4.164 -0.572 -3.434 1.00 92.62 104 LEU A C 1
ATOM 803 O O . LEU A 1 104 ? -4.522 -1.690 -3.785 1.00 92.62 104 LEU A O 1
ATOM 807 N N . ASN A 1 105 ? -3.111 0.041 -3.978 1.00 92.44 105 ASN A N 1
ATOM 808 C CA . ASN A 1 105 ? -2.376 -0.545 -5.097 1.00 92.44 105 ASN A CA 1
ATOM 809 C C . ASN A 1 105 ? -1.792 -1.919 -4.745 1.00 92.44 105 ASN A C 1
ATOM 811 O O . ASN A 1 105 ? -1.855 -2.839 -5.553 1.00 92.44 105 ASN A O 1
ATOM 815 N N . LEU A 1 106 ? -1.211 -2.086 -3.556 1.00 91.25 106 LEU A N 1
ATOM 816 C CA . LEU A 1 106 ? -0.639 -3.366 -3.133 1.00 91.25 106 LEU A CA 1
ATOM 817 C C . LEU A 1 106 ? -1.723 -4.441 -2.960 1.00 91.25 106 LEU A C 1
ATOM 819 O O . LEU A 1 106 ? -1.546 -5.564 -3.432 1.00 91.25 106 LEU A O 1
ATOM 823 N N . ARG A 1 107 ? -2.858 -4.080 -2.349 1.00 90.94 107 ARG A N 1
ATOM 824 C CA . ARG A 1 107 ? -4.018 -4.968 -2.200 1.00 90.94 107 ARG A CA 1
ATOM 825 C C . ARG A 1 107 ? -4.561 -5.412 -3.557 1.00 90.94 107 ARG A C 1
ATOM 827 O O . ARG A 1 107 ? -4.802 -6.596 -3.758 1.00 90.94 107 ARG A O 1
ATOM 834 N N . ASP A 1 108 ? -4.712 -4.475 -4.486 1.00 91.25 108 ASP A N 1
ATOM 835 C CA . ASP A 1 108 ? -5.260 -4.742 -5.817 1.00 91.25 108 ASP A CA 1
ATOM 836 C C . ASP A 1 108 ? -4.286 -5.571 -6.679 1.00 91.25 108 ASP A C 1
ATOM 838 O O . ASP A 1 108 ? -4.712 -6.321 -7.554 1.00 91.25 108 ASP A O 1
ATOM 842 N N . ASN A 1 109 ? -2.980 -5.514 -6.385 1.00 89.69 109 ASN A N 1
ATOM 843 C CA . ASN A 1 109 ? -1.975 -6.408 -6.971 1.00 89.69 109 ASN A CA 1
ATOM 844 C C . ASN A 1 109 ? -1.982 -7.827 -6.371 1.00 89.69 109 ASN A C 1
ATOM 846 O O . ASN A 1 109 ? -1.256 -8.679 -6.881 1.00 89.69 109 ASN A O 1
ATOM 850 N N . GLY A 1 110 ? -2.791 -8.096 -5.339 1.00 88.38 110 GLY A N 1
ATOM 851 C CA . GLY A 1 110 ? -2.919 -9.406 -4.694 1.00 88.38 110 GLY A CA 1
ATOM 852 C C . GLY A 1 110 ? -1.907 -9.672 -3.576 1.00 88.38 110 GLY A C 1
ATOM 853 O O . GLY A 1 110 ? -1.726 -10.822 -3.189 1.00 88.38 110 GLY A O 1
ATOM 854 N N . LEU A 1 111 ? -1.235 -8.636 -3.064 1.00 89.50 111 LEU A N 1
ATOM 855 C CA . LEU A 1 111 ? -0.288 -8.772 -1.956 1.00 89.50 111 LEU A CA 1
ATOM 856 C C . LEU A 1 111 ? -1.002 -8.722 -0.601 1.00 89.50 111 LEU A C 1
ATOM 858 O O . LEU A 1 111 ? -1.976 -7.988 -0.410 1.00 89.50 111 LEU A O 1
ATOM 862 N N . ASN A 1 112 ? -0.464 -9.461 0.369 1.00 90.19 112 ASN A N 1
ATOM 863 C CA . ASN A 1 112 ? -0.955 -9.460 1.743 1.00 90.19 112 ASN A CA 1
ATOM 864 C C . ASN A 1 112 ? -0.513 -8.178 2.448 1.00 90.19 112 ASN A C 1
ATOM 866 O O . ASN A 1 112 ? 0.659 -8.010 2.786 1.00 90.19 112 ASN A O 1
ATOM 870 N N . VAL A 1 113 ? -1.457 -7.265 2.670 1.00 92.44 113 VAL A N 1
ATOM 871 C CA . VAL A 1 113 ? -1.198 -5.976 3.319 1.00 92.44 113 VAL A CA 1
ATOM 872 C C . VAL A 1 113 ? -2.038 -5.848 4.578 1.00 92.44 113 VAL A C 1
ATOM 874 O O . VAL A 1 113 ? -3.238 -6.120 4.577 1.00 92.44 113 VAL A O 1
ATOM 877 N N . ILE A 1 114 ? -1.410 -5.372 5.647 1.00 92.56 114 ILE A N 1
ATOM 878 C CA . ILE A 1 114 ? -2.068 -4.999 6.898 1.00 92.56 114 ILE A CA 1
ATOM 879 C C . ILE A 1 114 ? -1.808 -3.525 7.189 1.00 92.56 114 ILE A C 1
ATOM 881 O O . ILE A 1 114 ? -0.714 -3.016 6.958 1.00 92.56 114 ILE A O 1
ATOM 885 N N . ILE A 1 115 ? -2.805 -2.828 7.722 1.00 92.69 115 ILE A N 1
ATOM 886 C CA . ILE A 1 115 ? -2.705 -1.407 8.049 1.00 92.69 115 ILE A CA 1
ATOM 887 C C . ILE A 1 115 ? -2.604 -1.221 9.555 1.00 92.69 115 ILE A C 1
ATOM 889 O O . ILE A 1 115 ? -3.476 -1.657 10.304 1.00 92.69 115 ILE A O 1
ATOM 893 N N . GLY A 1 116 ? -1.571 -0.505 9.993 1.00 92.50 116 GLY A N 1
ATOM 894 C CA . GLY A 1 116 ? -1.390 -0.058 11.370 1.00 92.50 116 GLY A CA 1
ATOM 895 C C . GLY A 1 116 ? -1.699 1.430 11.516 1.00 92.50 116 GLY A C 1
ATOM 896 O O . GLY A 1 116 ? -0.881 2.275 11.148 1.00 92.50 116 GLY A O 1
ATOM 897 N N . VAL A 1 117 ? -2.848 1.786 12.094 1.00 92.19 117 VAL A N 1
ATOM 898 C CA . VAL A 1 117 ? -3.223 3.188 12.377 1.00 92.19 117 VAL A CA 1
ATOM 899 C C . VAL A 1 117 ? -3.745 3.363 13.796 1.00 92.19 117 VAL A C 1
ATOM 901 O O . VAL A 1 117 ? -4.179 2.414 14.439 1.00 92.19 117 VAL A O 1
ATOM 904 N N . ARG A 1 118 ? -3.693 4.595 14.321 1.00 90.44 118 ARG A N 1
ATOM 905 C CA . ARG A 1 118 ? -4.209 4.890 15.666 1.00 90.44 118 ARG A CA 1
ATOM 906 C C . ARG A 1 118 ? -5.721 4.665 15.701 1.00 90.44 118 ARG A C 1
ATOM 908 O O . ARG A 1 118 ? -6.445 5.268 14.901 1.00 90.44 118 ARG A O 1
ATOM 915 N N . LYS A 1 119 ? -6.195 3.859 16.657 1.00 86.12 119 LYS A N 1
ATOM 916 C CA . LYS A 1 119 ? -7.632 3.632 16.877 1.00 86.12 119 LYS A CA 1
ATOM 917 C C . LYS A 1 119 ? -8.392 4.952 17.037 1.00 86.12 119 LYS A C 1
ATOM 919 O O . LYS A 1 119 ? -7.879 5.917 17.608 1.00 86.12 119 LYS A O 1
ATOM 924 N N . ASN A 1 120 ? -9.624 4.980 16.528 1.00 86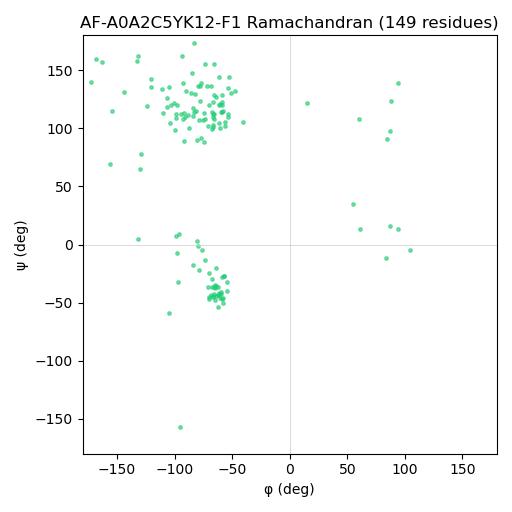.81 120 ASN A N 1
ATOM 925 C CA . ASN A 1 120 ? -10.568 6.102 16.624 1.00 86.81 120 ASN A CA 1
ATOM 926 C C . ASN A 1 120 ? -10.108 7.429 15.977 1.00 86.81 120 ASN A C 1
ATOM 928 O O . ASN A 1 120 ? -10.722 8.470 1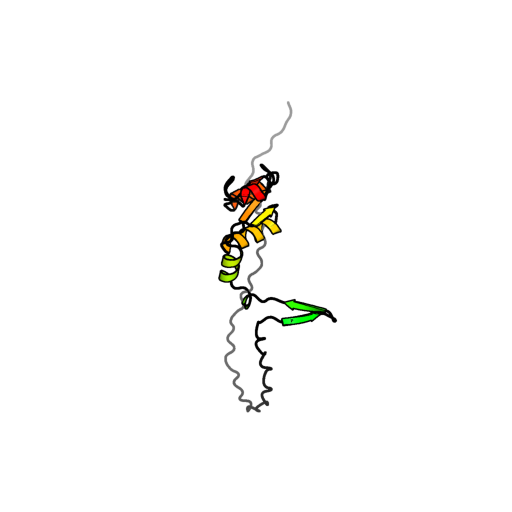6.208 1.00 86.81 120 ASN A O 1
ATOM 932 N N . GLY A 1 121 ? -9.047 7.423 15.162 1.00 87.69 121 GLY A N 1
ATOM 933 C CA . GLY A 1 121 ? -8.618 8.590 14.383 1.00 87.69 121 GLY A CA 1
ATOM 934 C C . GLY A 1 121 ? -9.383 8.762 13.065 1.00 87.69 121 GLY A C 1
ATOM 935 O O . GLY A 1 121 ? -10.135 7.882 12.648 1.00 87.69 121 GLY A O 1
ATOM 936 N N . LYS A 1 122 ? -9.137 9.877 12.360 1.00 90.81 122 LYS A N 1
ATOM 937 C CA . LYS A 1 122 ? -9.666 10.104 11.001 1.00 90.81 122 LYS A CA 1
ATOM 938 C C . LYS A 1 122 ? -9.224 8.991 10.041 1.00 90.81 122 LYS A C 1
ATOM 940 O O . LYS A 1 122 ? -10.069 8.336 9.449 1.00 90.81 122 LYS A O 1
ATOM 945 N N . SER A 1 123 ? -7.925 8.692 10.009 1.00 89.94 123 SER A N 1
ATOM 946 C CA . SER A 1 123 ? -7.351 7.634 9.165 1.00 89.94 123 SER A CA 1
ATOM 947 C C . SER A 1 123 ? -7.926 6.239 9.434 1.00 89.94 123 SER A C 1
ATOM 949 O O . SER A 1 123 ? -7.972 5.417 8.531 1.00 89.94 123 SER A O 1
ATOM 951 N N . TRP A 1 124 ? -8.386 5.964 10.661 1.00 92.25 124 TRP A N 1
ATOM 952 C CA . TRP A 1 124 ? -9.053 4.700 10.994 1.00 92.25 124 TRP A CA 1
ATOM 953 C C . TRP A 1 124 ? -10.445 4.610 10.350 1.00 92.25 124 TRP A C 1
ATOM 955 O O . TRP A 1 124 ? -10.872 3.542 9.919 1.00 92.25 124 TRP A O 1
ATOM 965 N N . LYS A 1 125 ? -11.173 5.730 10.277 1.00 92.25 125 LYS A N 1
ATOM 966 C CA . LYS A 1 125 ? -12.460 5.798 9.570 1.00 92.25 125 LYS A CA 1
ATOM 967 C C . LYS A 1 125 ? -12.260 5.701 8.062 1.00 92.25 125 LYS A C 1
ATOM 969 O O . LYS A 1 125 ? -12.955 4.912 7.439 1.00 92.25 125 LYS A O 1
ATOM 974 N N . ASP A 1 126 ? -11.284 6.432 7.527 1.00 92.50 126 ASP A N 1
ATOM 975 C CA . ASP A 1 126 ? -10.944 6.401 6.101 1.00 92.50 126 ASP A CA 1
ATOM 976 C C . ASP A 1 126 ? -10.572 4.965 5.668 1.00 92.50 126 ASP A C 1
ATOM 978 O O . ASP A 1 126 ? -11.137 4.435 4.719 1.00 92.50 126 ASP A O 1
ATOM 982 N N . ALA A 1 127 ? -9.729 4.263 6.439 1.00 92.38 127 ALA A N 1
ATOM 983 C CA . ALA A 1 127 ? -9.386 2.867 6.152 1.00 92.38 127 ALA A CA 1
ATOM 984 C C . ALA A 1 127 ? -10.615 1.934 6.183 1.00 92.38 127 ALA A C 1
ATOM 9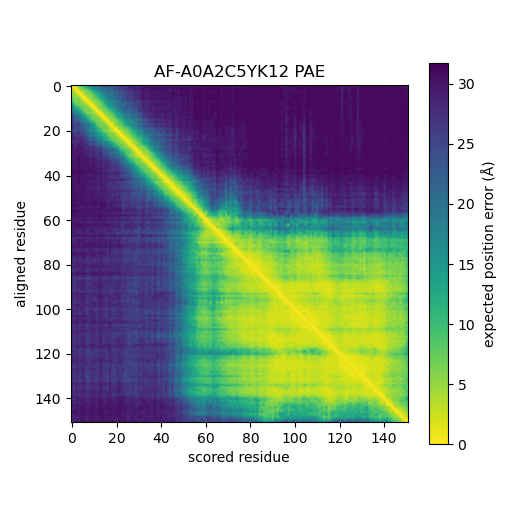86 O O . ALA A 1 127 ? -10.787 1.089 5.309 1.00 92.38 127 ALA A O 1
ATOM 987 N N . GLN A 1 128 ? -11.521 2.090 7.148 1.00 92.50 128 GLN A N 1
ATOM 988 C CA . GLN A 1 128 ? -12.747 1.281 7.156 1.00 92.50 128 GLN A CA 1
ATOM 989 C C . GLN A 1 128 ? -13.647 1.559 5.945 1.00 92.50 128 GLN A C 1
ATOM 991 O O . GLN A 1 128 ? -14.266 0.631 5.431 1.00 92.50 128 GLN A O 1
ATOM 996 N N . GLN A 1 129 ? -13.712 2.810 5.476 1.00 92.56 129 GLN A N 1
ATOM 997 C CA . GLN A 1 129 ? -14.474 3.179 4.277 1.00 92.56 129 GLN A CA 1
ATOM 998 C C . GLN A 1 129 ? -13.909 2.527 3.012 1.00 92.56 129 GLN A C 1
ATOM 1000 O O . GLN A 1 129 ? -14.676 2.109 2.151 1.00 92.56 129 GLN A O 1
ATOM 1005 N N . ASP A 1 130 ? -12.591 2.360 2.942 1.00 90.94 130 ASP A N 1
ATOM 1006 C CA . ASP A 1 130 ? -11.915 1.715 1.813 1.00 90.94 130 ASP A CA 1
ATOM 1007 C C . ASP A 1 130 ? -11.958 0.175 1.854 1.00 90.94 130 ASP A C 1
ATOM 1009 O O . ASP A 1 130 ? -11.377 -0.496 0.993 1.00 90.94 130 ASP A O 1
ATOM 1013 N N . GLY A 1 131 ? -12.638 -0.405 2.850 1.00 91.12 131 GLY A N 1
ATOM 1014 C CA . GLY A 1 131 ? -12.837 -1.849 2.989 1.00 91.12 131 GLY A CA 1
ATOM 1015 C C . GLY A 1 131 ? -11.813 -2.563 3.874 1.00 91.12 131 GLY A C 1
ATOM 1016 O O . GLY A 1 131 ? -11.752 -3.793 3.864 1.00 91.12 131 GLY A O 1
ATOM 1017 N N . TRP A 1 132 ? -11.009 -1.833 4.652 1.00 91.94 132 TRP A N 1
ATOM 1018 C CA . TRP A 1 132 ? -10.124 -2.439 5.647 1.00 91.94 132 TRP A CA 1
ATOM 1019 C C . TRP A 1 132 ? -10.920 -2.832 6.903 1.00 91.94 132 TRP A C 1
ATOM 1021 O O . TRP A 1 132 ? -11.591 -2.013 7.530 1.00 91.94 132 TRP A O 1
ATOM 1031 N N . VAL A 1 133 ? -10.847 -4.107 7.277 1.00 91.56 133 VAL A N 1
ATOM 1032 C CA . VAL A 1 133 ? -11.616 -4.740 8.351 1.00 91.56 133 VAL A CA 1
ATOM 1033 C C . VAL A 1 133 ? -10.789 -4.810 9.644 1.00 91.56 133 VAL A C 1
ATOM 1035 O O . VAL A 1 133 ? -9.741 -5.475 9.680 1.00 91.56 133 VAL A O 1
ATOM 1038 N N . PRO A 1 134 ? -11.266 -4.189 10.742 1.00 90.38 134 PRO A N 1
ATOM 1039 C CA . PRO A 1 134 ? -10.645 -4.294 12.059 1.00 90.38 134 PRO A CA 1
ATOM 1040 C C . PRO A 1 134 ? -10.396 -5.746 12.482 1.00 90.38 134 PRO A C 1
ATOM 1042 O O . PRO A 1 134 ? -11.296 -6.580 12.434 1.00 90.38 134 PRO A O 1
ATOM 1045 N N . GLY A 1 135 ? -9.174 -6.047 12.921 1.00 85.25 135 GLY A N 1
ATOM 1046 C CA . GLY A 1 135 ? -8.795 -7.366 13.437 1.00 85.25 135 GLY A CA 1
ATOM 1047 C C . GLY A 1 135 ? -8.407 -8.404 12.380 1.00 85.25 135 GLY A C 1
ATOM 1048 O O . GLY A 1 135 ? -7.841 -9.424 12.759 1.00 85.25 135 GLY A O 1
ATOM 1049 N N . LYS A 1 136 ? -8.651 -8.140 11.088 1.00 86.75 136 LYS A N 1
ATOM 1050 C CA . LYS A 1 136 ? -8.150 -8.965 9.974 1.00 86.75 136 LYS A CA 1
ATOM 1051 C C . LYS A 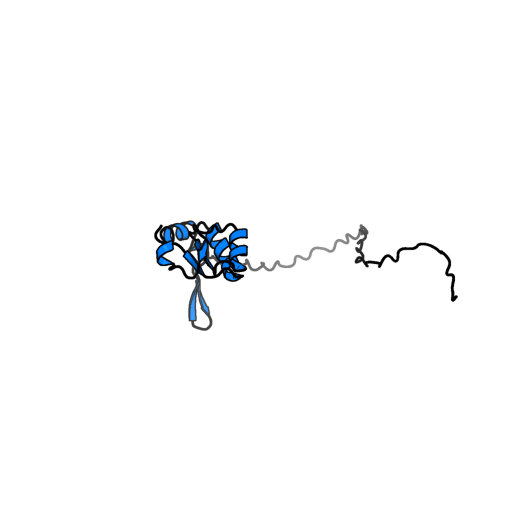1 136 ? -6.981 -8.300 9.257 1.00 86.75 136 LYS A C 1
ATOM 1053 O O . LYS A 1 136 ? -5.896 -8.856 9.214 1.00 86.75 136 LYS A O 1
ATOM 1058 N N . ASN A 1 137 ? -7.199 -7.099 8.725 1.00 90.19 137 ASN A N 1
ATOM 1059 C CA . ASN A 1 137 ? -6.199 -6.334 7.970 1.00 90.19 137 ASN A CA 1
ATOM 1060 C C . ASN A 1 137 ? -6.097 -4.866 8.425 1.00 90.19 137 ASN A C 1
ATOM 1062 O O . ASN A 1 137 ? -5.330 -4.099 7.853 1.00 90.19 137 ASN A O 1
ATOM 1066 N N . LEU A 1 138 ? -6.823 -4.479 9.479 1.00 91.06 138 LEU A N 1
ATOM 1067 C CA . LEU A 1 138 ? -6.711 -3.179 10.139 1.00 91.06 138 LEU A CA 1
ATOM 1068 C C . LEU A 1 138 ? -6.421 -3.362 11.633 1.00 91.06 138 LEU A C 1
ATOM 1070 O O . LEU A 1 138 ? -7.215 -3.944 12.379 1.00 91.06 138 LEU A O 1
ATOM 1074 N N . PHE A 1 139 ? -5.284 -2.834 12.073 1.00 91.12 139 PHE A N 1
ATOM 1075 C CA . PHE A 1 139 ? -4.752 -2.981 13.420 1.00 91.12 139 PHE A CA 1
ATOM 1076 C C . PHE A 1 139 ? -4.313 -1.646 14.008 1.00 91.12 139 PHE A C 1
ATOM 1078 O O . PHE A 1 139 ? -4.108 -0.646 13.318 1.00 91.12 139 PHE A O 1
ATOM 1085 N N . ASP A 1 140 ? -4.173 -1.646 15.330 1.00 89.06 140 ASP A N 1
ATOM 1086 C CA . ASP A 1 140 ? -3.597 -0.513 16.037 1.00 89.06 140 ASP A CA 1
ATOM 1087 C C . ASP A 1 140 ? -2.097 -0.440 15.779 1.00 89.06 140 ASP A C 1
ATOM 1089 O O . ASP A 1 140 ? -1.402 -1.448 15.897 1.00 89.06 140 ASP A O 1
ATOM 1093 N N . ARG A 1 141 ? -1.583 0.764 15.523 1.00 82.88 141 ARG A N 1
ATOM 1094 C CA . ARG A 1 141 ? -0.142 1.012 15.377 1.00 82.88 141 ARG A CA 1
ATOM 1095 C C . ARG A 1 141 ? 0.661 0.581 16.611 1.00 82.88 141 ARG A C 1
ATOM 1097 O O . ARG A 1 141 ? 1.844 0.300 16.492 1.00 82.88 141 ARG A O 1
ATOM 1104 N N . CYS A 1 142 ? 0.044 0.571 17.795 1.00 74.50 142 CYS A N 1
ATOM 1105 C CA . CYS A 1 142 ? 0.716 0.155 19.029 1.00 74.50 142 CYS A CA 1
ATOM 1106 C C . CYS A 1 142 ? 0.933 -1.369 19.122 1.00 74.50 142 CYS A C 1
ATOM 1108 O O . CYS A 1 142 ? 1.683 -1.833 19.977 1.00 74.50 142 CYS A O 1
ATOM 1110 N N . ARG A 1 143 ? 0.278 -2.167 18.266 1.00 75.12 143 ARG A N 1
ATOM 1111 C CA . ARG A 1 143 ? 0.459 -3.620 18.248 1.00 75.12 143 ARG A CA 1
ATOM 1112 C C . ARG A 1 143 ? 1.751 -3.981 17.496 1.00 75.12 143 ARG A C 1
ATOM 1114 O O . ARG A 1 143 ? 1.971 -3.436 16.414 1.00 75.12 143 ARG A O 1
ATOM 1121 N N . PRO A 1 144 ? 2.578 -4.912 18.007 1.00 70.81 144 PRO A N 1
ATOM 1122 C CA . PRO A 1 144 ? 3.746 -5.395 17.280 1.00 70.81 144 PRO A CA 1
ATOM 1123 C C . PRO A 1 144 ? 3.349 -6.009 15.934 1.00 70.81 144 PRO A C 1
ATOM 1125 O O . PRO A 1 144 ? 2.487 -6.883 15.866 1.00 70.81 144 PRO A O 1
ATOM 1128 N N . VAL A 1 145 ? 4.002 -5.568 14.859 1.00 67.50 145 VAL A N 1
ATOM 1129 C CA . VAL A 1 145 ? 3.747 -6.054 13.491 1.00 67.50 145 VAL A CA 1
ATOM 1130 C C . VAL A 1 145 ? 4.051 -7.551 13.355 1.00 67.50 145 VAL A C 1
ATOM 1132 O O . VAL A 1 145 ? 3.319 -8.275 12.682 1.00 67.50 145 VAL A O 1
ATOM 1135 N N . GLY A 1 146 ? 5.089 -8.031 14.048 1.00 65.25 146 GLY A N 1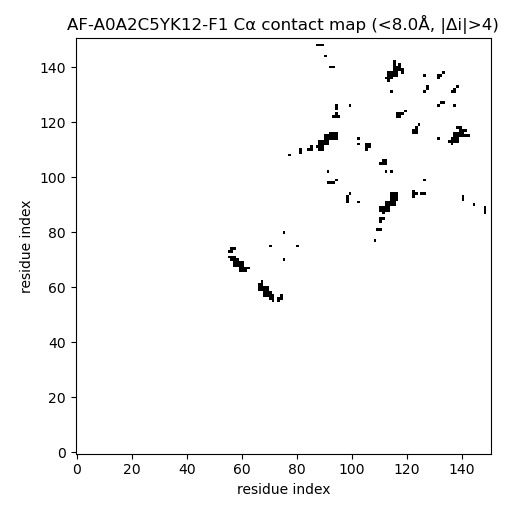
ATOM 1136 C CA . GLY A 1 146 ? 5.509 -9.434 14.010 1.00 65.25 146 GLY A CA 1
ATOM 1137 C C . GLY A 1 146 ? 4.481 -10.422 14.570 1.00 65.25 146 GLY A C 1
ATOM 1138 O O . GLY A 1 146 ? 4.532 -11.591 14.211 1.00 65.25 146 GLY A O 1
ATOM 1139 N N . ASP A 1 147 ? 3.533 -9.964 15.390 1.00 64.69 147 ASP A N 1
ATOM 1140 C CA . ASP A 1 147 ? 2.457 -10.813 15.925 1.00 64.69 147 ASP A CA 1
ATOM 1141 C C . ASP A 1 147 ? 1.277 -10.937 14.956 1.00 64.69 147 ASP A C 1
ATOM 1143 O O . ASP A 1 147 ? 0.423 -11.804 15.113 1.00 64.69 147 ASP A O 1
ATOM 1147 N N . VAL A 1 148 ? 1.195 -10.035 13.979 1.00 64.94 148 VAL A N 1
ATOM 1148 C CA . VAL A 1 148 ? 0.094 -9.963 13.016 1.00 64.94 148 VAL A CA 1
ATOM 1149 C C . VAL A 1 148 ? 0.455 -10.676 11.714 1.00 64.94 148 VAL A C 1
ATOM 1151 O O . VAL A 1 148 ? -0.411 -11.274 11.094 1.00 64.94 148 VAL A O 1
ATOM 1154 N N . ALA A 1 149 ? 1.733 -10.655 11.331 1.00 61.25 149 ALA A N 1
ATOM 1155 C CA . ALA A 1 149 ? 2.244 -11.256 10.099 1.00 61.25 149 ALA A CA 1
ATOM 1156 C C . ALA A 1 149 ? 2.461 -12.787 10.160 1.00 61.25 149 ALA A C 1
ATOM 1158 O O . ALA A 1 149 ? 2.925 -13.366 9.185 1.00 61.25 149 ALA A O 1
ATOM 1159 N N . ARG A 1 150 ? 2.196 -13.444 11.302 1.00 53.53 150 ARG A N 1
ATOM 1160 C CA . ARG A 1 150 ? 2.454 -14.887 11.524 1.00 53.53 150 ARG A CA 1
ATOM 1161 C C . ARG A 1 150 ? 1.240 -15.804 11.300 1.00 53.53 150 ARG A C 1
ATOM 1163 O O . ARG A 1 150 ? 1.303 -16.981 11.657 1.00 53.53 150 ARG A O 1
ATOM 1170 N N . HIS A 1 151 ? 0.145 -15.284 10.760 1.00 43.66 151 HIS A N 1
ATOM 1171 C CA . HIS A 1 151 ? -1.088 -16.028 10.495 1.00 43.66 151 HIS A CA 1
ATOM 1172 C C . HIS A 1 151 ? -1.536 -15.802 9.060 1.00 43.66 151 HIS A C 1
ATOM 1174 O O . HIS A 1 151 ? -2.069 -16.772 8.481 1.00 43.66 151 HIS A O 1
#

Sequence (151 aa):
MASRNVSKTLRAPLARQLASPRVQQRSYMACRNALRATAAVARPAVPAPVQKLQTRGLKTIDFAGVKEDVYERADWPQEKLLDYFKNDTLALIGYGSQGHGQGLNLRDNGLNVIIGVRKNGKSWKDAQQDGWVPGKNLFDRCRPVGDVARH

Foldseek 3Di:
DDDDDDDDDDDDDDDDDDDDDDDDPDDPDDDDDDPDDDDDPDDPDDPDPPPPPPPFAFDQDDDPNDGDTDGDCVNPDLVNVCVVQVLWAAEQEDQDPVSVVVVVVCVVSVHHYAYADAPPDPSLVVCVVVPQDPPQRYHHNPDDPVVNSPD

Mean predicted aligned error: 18.44 Å

Nearest PDB structures (foldseek):
  7toc-assembly1_B  TM=8.287E-01  e=8.948E-11  Candidozyma auris
  5yeq-assembly1_B  TM=9.166E-01  e=7.645E-04  Sulfolobus acidocaldarius
  4kqw-assembly1_B  TM=9.014E-01  e=7.645E-04  Slackia exigua ATCC 700122
  8pru-assembly1_A  TM=8.270E-01  e=5.077E-04  Thermus
  2vz9-assembly1_A  TM=7.385E-01  e=2.392E+00  Sus scrofa

Radius of gyration: 33.81 Å; Cα contacts (8 Å, |Δi|>4): 122; chains: 1; bounding box: 80×73×83 Å

pLDDT: mean 73.03, std 16.67, range [43.22, 93.56]

Secondary structure (DSSP, 8-state):
------------------PPP------------------------PPP--------S-EEEEETTEEEEE--TTTS-HHHHHHHHTT--EEEE--SHHHHHHHHHHHHTT--EEEEE-TTSHHHHHHHHTTPPBTTTEEETTS-GGGTTT-

Solvent-accessible surface area (backbone atoms only — not comparable to full-atom values): 10264 Å² total; per-residue (Å²): 139,86,90,82,90,84,82,94,80,84,91,83,86,87,77,80,83,78,87,74,87,81,82,80,81,78,78,88,76,84,86,79,87,80,89,72,90,70,82,84,76,84,69,85,78,74,78,72,80,77,76,72,76,73,81,85,59,77,43,71,46,68,62,95,86,45,78,42,82,44,82,41,70,81,83,59,45,69,68,59,51,48,68,72,42,68,85,50,56,45,74,41,74,43,51,52,79,67,36,45,57,52,51,52,54,41,45,76,72,71,48,52,62,33,36,24,32,59,79,93,39,70,48,41,51,54,41,44,73,76,68,42,45,77,83,80,37,28,44,48,52,87,54,66,64,76,76,64,52,77,118